Protein AF-A0A969C3P8-F1 (afdb_monomer)

pLDDT: mean 77.09, std 15.28, range [33.19, 95.56]

Mean predicted aligned error: 8.47 Å

Radius of gyration: 17.29 Å; Cα contacts (8 Å, |Δi|>4): 131; chains: 1; bounding box: 51×19×49 Å

Foldseek 3Di:
DDDFPAEAEDLDPVRLVVVLVCVVVPNPTGYHYDYPDPDQPPWDWAFFQDDDPPSCPVQFPDFDQKDWDDDPPDIDMDGDPPRSTRGTGTSVVSVVPPDPPDDD

Secondary structure (DSSP, 8-state):
----SEEEE--SHHHHHHHHHHHHTT--S-EEEE-S-S---S--EE--SSPPPGGGGGGEEE--SEEEEE-SS-EEEEE-SS-----EEEHHHHHHSS------

Structure (mmCIF, N/CA/C/O backbone):
data_AF-A0A969C3P8-F1
#
_entry.id   AF-A0A969C3P8-F1
#
loop_
_atom_site.group_PDB
_atom_site.id
_atom_site.type_symbol
_atom_site.label_atom_id
_atom_site.label_alt_id
_atom_site.label_comp_id
_atom_site.label_asym_id
_atom_site.label_entity_id
_atom_site.label_seq_id
_atom_site.pdbx_PDB_ins_code
_atom_site.Cartn_x
_atom_site.Cartn_y
_atom_site.Cartn_z
_atom_site.occupancy
_atom_site.B_iso_or_equiv
_atom_site.auth_seq_id
_atom_site.auth_comp_id
_atom_site.auth_asym_id
_atom_site.auth_atom_id
_atom_site.pdbx_PDB_model_num
ATOM 1 N N . MET A 1 1 ? -28.074 5.721 7.929 1.00 58.06 1 MET A N 1
ATOM 2 C CA . MET A 1 1 ? -26.739 6.344 7.767 1.00 58.06 1 MET A CA 1
ATOM 3 C C . MET A 1 1 ? -25.733 5.552 8.583 1.00 58.06 1 MET A C 1
ATOM 5 O O . MET A 1 1 ? -25.952 5.406 9.780 1.00 58.06 1 MET A O 1
ATOM 9 N N . LYS A 1 2 ? -24.665 5.028 7.967 1.00 71.19 2 LYS A N 1
ATOM 10 C CA . LYS A 1 2 ? -23.522 4.500 8.729 1.00 7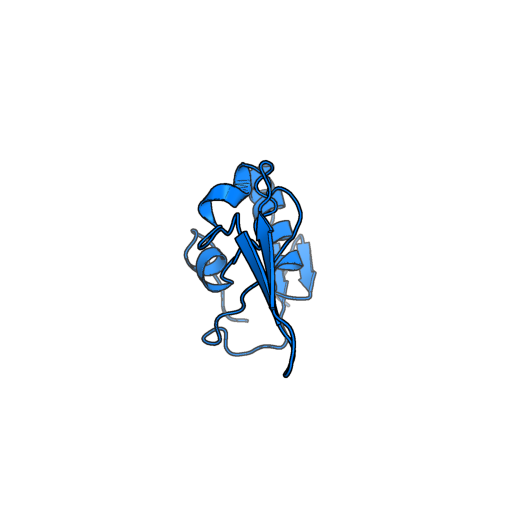1.19 2 LYS A CA 1
ATOM 11 C C . LYS A 1 2 ? -22.729 5.699 9.269 1.00 71.19 2 LYS A C 1
ATOM 13 O O . LYS A 1 2 ? -22.421 6.606 8.503 1.00 71.19 2 LYS A O 1
ATOM 18 N N . LYS A 1 3 ? -22.449 5.731 10.576 1.00 83.19 3 LYS A N 1
ATOM 19 C CA . LYS A 1 3 ? -21.528 6.710 11.176 1.00 83.19 3 LYS A CA 1
ATOM 20 C C . LYS A 1 3 ? -20.088 6.240 10.965 1.00 83.19 3 LYS A C 1
ATOM 22 O O . LYS A 1 3 ? -19.818 5.046 11.104 1.00 83.19 3 LYS A O 1
ATOM 27 N N . ALA A 1 4 ? -19.206 7.175 10.645 1.00 89.19 4 ALA A N 1
ATOM 28 C CA . ALA A 1 4 ? -17.763 6.998 10.593 1.00 89.19 4 ALA A CA 1
ATOM 29 C C . ALA A 1 4 ? -17.125 8.223 11.247 1.00 89.19 4 ALA A C 1
ATOM 31 O O . ALA A 1 4 ? -17.637 9.331 11.077 1.00 89.19 4 ALA A O 1
ATOM 32 N N . ASP A 1 5 ? -16.039 8.016 11.979 1.00 94.00 5 ASP A N 1
ATOM 33 C CA . ASP A 1 5 ? -15.257 9.118 12.533 1.00 94.00 5 ASP A CA 1
ATOM 34 C C . ASP A 1 5 ? -14.321 9.688 11.454 1.00 94.00 5 ASP A C 1
ATOM 36 O O . ASP A 1 5 ? -14.126 10.899 11.369 1.00 94.00 5 ASP A O 1
ATOM 40 N N . ILE A 1 6 ? -13.810 8.818 10.570 1.00 94.25 6 ILE A N 1
ATOM 41 C CA . ILE A 1 6 ? -13.048 9.181 9.369 1.00 94.25 6 ILE A CA 1
ATOM 42 C C . ILE A 1 6 ? -13.610 8.426 8.161 1.00 94.25 6 ILE A C 1
ATOM 44 O O . ILE A 1 6 ? -13.729 7.200 8.178 1.00 94.25 6 ILE A O 1
ATOM 48 N N . LEU A 1 7 ? -13.905 9.162 7.088 1.00 93.88 7 LEU A N 1
ATOM 49 C CA . LEU A 1 7 ? -14.250 8.613 5.777 1.00 93.88 7 LEU A CA 1
ATOM 50 C C . LEU A 1 7 ? -13.114 8.900 4.789 1.00 93.88 7 LEU A C 1
ATOM 52 O O . LEU A 1 7 ? -12.808 10.059 4.514 1.00 93.88 7 LEU A O 1
ATOM 56 N N . ILE A 1 8 ? -12.509 7.849 4.240 1.00 93.19 8 ILE A N 1
ATOM 57 C CA . ILE A 1 8 ? -11.457 7.922 3.223 1.00 93.19 8 ILE A CA 1
ATOM 58 C C . ILE A 1 8 ? -12.069 7.556 1.872 1.00 93.19 8 ILE A C 1
ATOM 60 O O . ILE A 1 8 ? -12.631 6.474 1.714 1.00 93.19 8 ILE A O 1
ATOM 64 N N . LEU A 1 9 ? -11.948 8.446 0.888 1.00 93.44 9 LEU A N 1
ATOM 65 C CA . LEU A 1 9 ? -12.408 8.193 -0.477 1.00 93.44 9 LEU A CA 1
ATOM 66 C C . LEU A 1 9 ? -11.274 7.561 -1.296 1.00 93.44 9 LEU A C 1
ATOM 68 O O . LEU A 1 9 ? -10.259 8.199 -1.567 1.00 93.44 9 LEU A O 1
ATOM 72 N N . GLY A 1 10 ? -11.467 6.307 -1.693 1.00 87.31 10 GLY A N 1
ATOM 73 C CA . GLY A 1 10 ? -10.526 5.475 -2.433 1.00 87.31 10 GLY A CA 1
ATOM 74 C C . GLY A 1 10 ? -9.798 4.470 -1.537 1.00 87.31 10 GLY A C 1
ATOM 75 O O . GLY A 1 10 ? -9.020 4.839 -0.666 1.00 87.31 10 GLY A O 1
ATOM 76 N N . ALA A 1 11 ? -9.978 3.182 -1.813 1.00 86.25 11 ALA A N 1
ATOM 77 C CA . ALA A 1 11 ? -9.289 2.049 -1.190 1.00 86.25 11 ALA A CA 1
ATOM 78 C C . ALA A 1 11 ? -8.064 1.592 -2.015 1.00 86.25 11 ALA A C 1
ATOM 80 O O . ALA A 1 11 ? -7.835 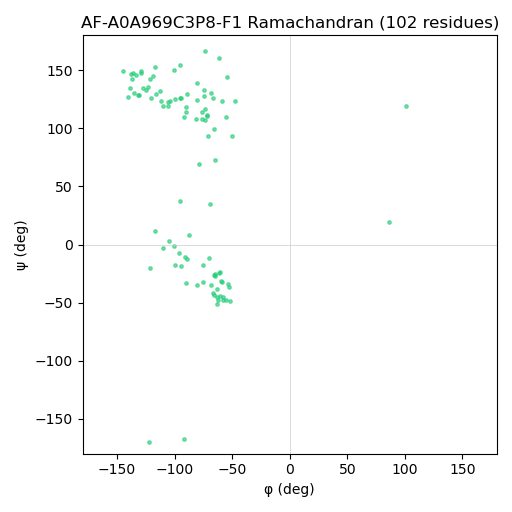0.398 -2.233 1.00 86.25 11 ALA A O 1
ATOM 81 N N . GLY A 1 12 ? -7.342 2.550 -2.605 1.00 83.56 12 GLY A N 1
ATOM 82 C CA . GLY A 1 12 ? -6.071 2.327 -3.309 1.00 83.56 12 GLY A CA 1
ATOM 83 C C . GLY A 1 12 ? -4.866 2.502 -2.377 1.00 83.56 12 GLY A C 1
ATOM 84 O O . GLY A 1 12 ? -5.039 2.623 -1.169 1.00 83.56 12 GLY A O 1
ATOM 85 N N . CYS A 1 13 ? -3.644 2.587 -2.921 1.00 82.56 13 CYS A N 1
ATOM 86 C CA . CYS A 1 13 ? -2.421 2.685 -2.107 1.00 82.56 13 CYS A CA 1
ATOM 87 C C . CYS A 1 13 ? -2.500 3.807 -1.078 1.00 82.56 13 CYS A C 1
ATOM 89 O O . CYS A 1 13 ? -2.226 3.579 0.091 1.00 82.56 13 CYS A O 1
ATOM 91 N N . SER A 1 14 ? -2.902 5.005 -1.506 1.00 86.31 14 SER A N 1
ATOM 92 C CA . SER A 1 14 ? -2.954 6.192 -0.654 1.00 86.31 14 SER A CA 1
ATOM 93 C C . SER A 1 14 ? -3.950 6.037 0.493 1.00 86.31 14 SER A C 1
ATOM 95 O O . SER A 1 14 ? -3.583 6.240 1.647 1.00 86.31 14 SER A O 1
ATOM 97 N N . GLY A 1 15 ? -5.191 5.649 0.193 1.00 89.81 15 GLY A N 1
ATOM 98 C CA . GLY A 1 15 ? -6.239 5.520 1.201 1.00 89.81 15 GLY A CA 1
ATOM 99 C C . GLY A 1 15 ? -5.967 4.400 2.199 1.00 89.81 15 GLY A C 1
ATOM 100 O O . GLY A 1 15 ? -6.106 4.601 3.404 1.00 89.81 15 GLY A O 1
ATOM 101 N N . THR A 1 16 ? -5.494 3.249 1.724 1.00 86.50 16 THR A N 1
ATOM 102 C CA . THR A 1 16 ? -5.186 2.122 2.608 1.00 86.50 16 THR A CA 1
ATOM 103 C C . THR A 1 16 ? -3.889 2.332 3.388 1.00 86.50 16 THR A C 1
ATOM 105 O O . THR A 1 16 ? -3.816 1.963 4.557 1.00 86.50 16 THR A O 1
ATOM 108 N N . SER A 1 17 ? -2.903 3.024 2.808 1.00 86.44 17 SER A N 1
ATOM 109 C CA . SER A 1 17 ? -1.719 3.502 3.534 1.00 86.44 17 SER A CA 1
ATOM 110 C C . SER A 1 17 ? -2.092 4.466 4.655 1.00 86.44 17 SER A C 1
ATOM 112 O O . SER A 1 17 ? -1.579 4.340 5.763 1.00 86.44 17 SER A O 1
ATOM 114 N N . LEU A 1 18 ? -2.997 5.413 4.388 1.00 90.62 18 LEU A N 1
ATOM 115 C CA . LEU A 1 18 ? -3.474 6.359 5.394 1.00 90.62 18 LEU A CA 1
ATOM 116 C C . LEU A 1 18 ? -4.193 5.634 6.536 1.00 90.62 18 LEU A C 1
ATOM 118 O O . LEU A 1 18 ? -3.877 5.882 7.696 1.00 90.62 18 LEU A O 1
ATOM 122 N N . ALA A 1 19 ? -5.110 4.718 6.215 1.00 89.69 19 ALA A N 1
ATOM 123 C CA . ALA A 1 19 ? -5.807 3.911 7.214 1.00 89.69 19 ALA A CA 1
ATOM 124 C C . ALA A 1 19 ? -4.826 3.103 8.078 1.00 89.69 19 ALA A C 1
ATOM 126 O O . ALA A 1 19 ? -4.888 3.170 9.303 1.00 89.69 19 ALA A O 1
ATOM 127 N N . HIS A 1 20 ? -3.864 2.426 7.443 1.00 86.25 20 HIS A N 1
ATOM 128 C CA . HIS A 1 20 ? -2.816 1.677 8.131 1.00 86.25 20 HIS A CA 1
ATOM 129 C C . HIS A 1 20 ? -1.993 2.556 9.080 1.00 86.25 20 HIS A C 1
ATOM 131 O O . HIS A 1 20 ? -1.740 2.167 10.218 1.00 86.25 20 HIS A O 1
ATOM 137 N N . TYR A 1 21 ? -1.589 3.752 8.643 1.00 88.75 21 TYR A N 1
ATOM 138 C CA . TYR A 1 21 ? -0.851 4.665 9.510 1.00 88.75 21 TYR A CA 1
ATOM 139 C C . TYR A 1 21 ? -1.694 5.169 10.676 1.00 88.75 21 TYR A C 1
ATOM 141 O O . TYR A 1 21 ? -1.191 5.187 11.794 1.00 88.75 21 TYR A O 1
ATOM 149 N N . LEU A 1 22 ? -2.955 5.544 10.449 1.00 91.50 22 LEU A N 1
ATOM 150 C CA . LEU A 1 22 ? -3.848 5.982 11.524 1.00 91.50 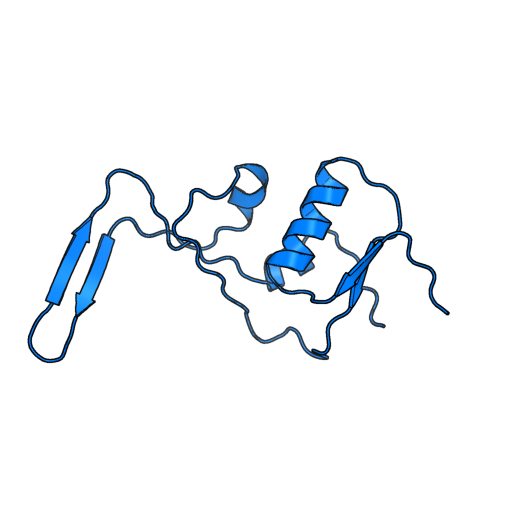22 LEU A CA 1
ATOM 151 C C . LEU A 1 22 ? -3.953 4.915 12.620 1.00 91.50 22 LEU A C 1
ATOM 153 O O . LEU A 1 22 ? -3.752 5.230 13.792 1.00 91.50 22 LEU A O 1
ATOM 157 N N . GLU A 1 23 ? -4.175 3.655 12.246 1.00 87.31 23 GLU A N 1
ATOM 158 C CA . GLU A 1 23 ? -4.199 2.545 13.204 1.00 87.31 23 GLU A CA 1
ATOM 159 C C . GLU A 1 23 ? -2.846 2.334 13.890 1.00 87.31 23 GLU A C 1
ATOM 161 O O . GLU A 1 23 ? -2.784 2.213 15.113 1.00 87.31 23 GLU A O 1
ATOM 166 N N . ASN A 1 24 ? -1.743 2.350 13.135 1.00 85.31 24 ASN A N 1
ATOM 167 C CA . ASN A 1 24 ? -0.401 2.161 13.688 1.00 85.31 24 ASN A CA 1
ATOM 168 C C . ASN A 1 24 ? 0.018 3.294 14.648 1.00 85.31 24 ASN A C 1
ATOM 170 O O . ASN A 1 24 ? 0.833 3.077 15.542 1.00 85.31 24 ASN A O 1
ATOM 174 N N . PHE A 1 25 ? -0.546 4.494 14.490 1.00 90.31 25 PHE A N 1
ATOM 175 C CA . PHE A 1 25 ? -0.386 5.621 15.414 1.00 90.31 25 PHE A CA 1
ATOM 176 C C . PHE A 1 25 ? -1.419 5.627 16.558 1.00 90.31 25 PHE A C 1
ATOM 178 O O . PHE A 1 25 ? -1.460 6.576 17.340 1.00 90.31 25 PHE A O 1
ATOM 185 N N . GLY A 1 26 ? -2.219 4.565 16.701 1.00 90.75 26 GLY A N 1
ATOM 186 C CA . GLY A 1 26 ? -3.119 4.362 17.837 1.00 90.75 26 GLY A CA 1
ATOM 187 C C . GLY A 1 26 ? -4.489 5.018 17.693 1.00 90.75 26 GLY A C 1
ATOM 188 O O . GLY A 1 26 ? -5.172 5.224 18.696 1.00 90.75 26 GLY A O 1
ATOM 189 N N . TYR A 1 27 ? -4.914 5.363 16.476 1.00 93.56 27 TYR A N 1
ATOM 190 C CA . TYR A 1 27 ? -6.278 5.822 16.250 1.00 93.56 27 TYR A CA 1
ATOM 191 C C . TYR A 1 27 ? -7.276 4.687 16.504 1.00 93.56 27 TYR A C 1
ATOM 193 O O . TYR A 1 27 ? -7.170 3.613 15.919 1.00 93.56 27 TYR A O 1
ATOM 201 N N . THR A 1 28 ? -8.262 4.935 17.365 1.00 91.56 28 THR A N 1
ATOM 202 C CA . THR A 1 28 ? -9.260 3.934 17.786 1.00 91.56 28 THR A CA 1
ATOM 203 C C . THR A 1 28 ? -10.666 4.200 17.246 1.00 91.56 28 THR A C 1
ATOM 205 O O . THR A 1 28 ? -11.579 3.416 17.504 1.00 91.56 28 THR A O 1
ATOM 208 N N . GLY A 1 29 ? -10.863 5.303 16.517 1.00 91.50 29 GLY A N 1
ATOM 209 C CA . GLY A 1 29 ? -12.147 5.636 15.901 1.00 91.50 29 GLY A CA 1
ATOM 210 C C . GLY A 1 29 ? -12.463 4.763 14.684 1.00 91.50 29 GLY A C 1
ATOM 211 O O . GLY A 1 29 ? -11.601 4.081 14.127 1.00 91.50 29 GLY A O 1
ATOM 212 N N . LYS A 1 30 ? -13.716 4.801 14.230 1.00 90.12 30 LYS A N 1
ATOM 213 C CA . LYS A 1 30 ? -14.173 4.056 13.056 1.00 90.12 30 LYS A CA 1
ATOM 214 C C . LYS A 1 30 ? -13.697 4.729 11.768 1.00 90.12 30 LYS A C 1
ATOM 216 O O . LYS A 1 30 ? -14.250 5.751 11.351 1.00 90.12 30 LYS A O 1
ATOM 221 N N . ILE A 1 31 ? -12.726 4.100 11.109 1.00 91.50 31 ILE A N 1
ATOM 222 C CA . ILE A 1 31 ? -12.268 4.449 9.760 1.00 91.50 31 ILE A CA 1
ATOM 223 C C . ILE A 1 31 ? -13.094 3.664 8.737 1.00 91.50 31 ILE A C 1
ATOM 225 O O . ILE A 1 31 ? -13.224 2.445 8.833 1.00 91.50 31 ILE A O 1
ATOM 229 N N . VAL A 1 32 ? -13.647 4.354 7.741 1.00 90.38 32 VAL A N 1
ATOM 230 C CA . VAL A 1 32 ? -14.341 3.736 6.604 1.00 90.38 32 VAL A CA 1
ATOM 231 C C . VAL A 1 32 ? -13.635 4.135 5.318 1.00 90.38 32 VAL A C 1
ATOM 233 O O . VAL A 1 32 ? -13.471 5.322 5.047 1.00 90.38 32 VAL A O 1
ATOM 236 N N . LEU A 1 33 ? -13.246 3.148 4.511 1.00 88.50 33 LEU A N 1
ATOM 237 C CA . LEU A 1 33 ? -12.782 3.371 3.146 1.00 88.50 33 LEU A CA 1
ATOM 238 C C . LEU A 1 33 ? -13.965 3.174 2.197 1.00 88.50 33 LEU A C 1
ATOM 240 O O . LEU A 1 33 ? -14.617 2.132 2.227 1.00 88.50 33 LEU A O 1
ATOM 244 N N . LEU A 1 34 ? -14.240 4.170 1.361 1.00 89.69 34 LEU A N 1
ATOM 245 C CA . LEU A 1 34 ? -15.271 4.115 0.332 1.00 89.69 34 LEU A CA 1
ATOM 246 C C . LEU A 1 34 ? -14.608 4.115 -1.037 1.00 89.69 34 LEU A C 1
ATOM 248 O O . LEU A 1 34 ? -13.870 5.038 -1.365 1.00 89.69 34 LEU A O 1
ATOM 252 N N . ASP A 1 35 ? -14.894 3.112 -1.854 1.00 87.62 35 ASP A N 1
ATOM 253 C CA . ASP A 1 35 ? -14.368 3.005 -3.210 1.00 87.62 35 ASP A CA 1
ATOM 254 C C . ASP A 1 35 ? -15.511 2.752 -4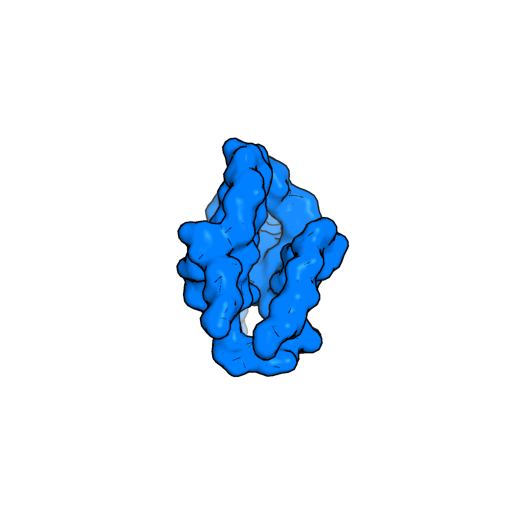.195 1.00 87.62 35 ASP A C 1
ATOM 256 O O . ASP A 1 35 ? -16.521 2.151 -3.835 1.00 87.62 35 ASP A O 1
ATOM 260 N N . SER A 1 36 ? -15.371 3.227 -5.433 1.00 88.69 36 SER A N 1
ATOM 261 C CA . SER A 1 36 ? -16.346 2.946 -6.493 1.00 88.69 36 SER A CA 1
ATOM 262 C C . SER A 1 36 ? -16.227 1.518 -7.025 1.00 88.69 36 SER A C 1
ATOM 264 O O . SER A 1 36 ? -17.149 1.016 -7.668 1.00 88.69 36 SER A O 1
ATOM 266 N N . ARG A 1 37 ? -15.094 0.855 -6.774 1.00 84.19 37 ARG A N 1
ATOM 267 C CA . ARG A 1 37 ? -14.884 -0.547 -7.112 1.00 84.19 37 ARG A CA 1
ATOM 268 C C . ARG A 1 37 ? -15.758 -1.436 -6.241 1.00 84.19 37 ARG A C 1
ATOM 270 O O . ARG A 1 37 ? -15.730 -1.366 -5.019 1.00 84.19 37 ARG A O 1
ATOM 277 N N . THR A 1 38 ? -16.460 -2.344 -6.901 1.00 81.88 38 THR A N 1
ATOM 278 C CA . THR A 1 38 ? -17.256 -3.402 -6.268 1.00 81.88 38 THR A CA 1
ATOM 279 C C . THR A 1 38 ? -16.502 -4.729 -6.175 1.00 81.88 38 THR A C 1
ATOM 281 O O . THR A 1 38 ? -16.986 -5.674 -5.561 1.00 81.88 38 THR A O 1
ATOM 284 N N . ASN A 1 39 ? -15.318 -4.809 -6.789 1.00 78.56 39 ASN A N 1
ATOM 285 C CA . ASN A 1 39 ? -14.482 -5.999 -6.854 1.00 78.56 39 ASN A CA 1
ATOM 286 C C . ASN A 1 39 ? -13.002 -5.603 -6.657 1.00 78.56 39 ASN A C 1
ATOM 288 O O . ASN A 1 39 ? -12.522 -4.632 -7.254 1.00 78.56 39 ASN A O 1
ATOM 292 N N . PHE A 1 40 ? -12.295 -6.368 -5.819 1.00 74.31 40 PHE A N 1
ATOM 293 C CA . PHE A 1 40 ? -10.878 -6.184 -5.480 1.00 74.31 40 PHE A CA 1
ATOM 294 C C . PHE A 1 40 ? -9.979 -7.360 -5.915 1.00 74.31 40 PHE A C 1
ATOM 296 O O . PHE A 1 40 ? -8.809 -7.401 -5.544 1.00 74.31 40 PHE A O 1
ATOM 303 N N . ASP A 1 41 ? -10.491 -8.277 -6.737 1.00 70.81 41 ASP A N 1
ATOM 304 C CA . ASP A 1 41 ? -9.785 -9.446 -7.283 1.00 70.81 41 ASP A CA 1
ATOM 305 C C . ASP A 1 41 ? -8.651 -9.037 -8.227 1.00 70.81 41 ASP A C 1
ATOM 307 O O . ASP A 1 41 ? -7.664 -9.756 -8.398 1.00 70.81 41 ASP A O 1
ATOM 311 N N . ARG A 1 42 ? -8.770 -7.860 -8.855 1.00 69.19 42 ARG A N 1
ATOM 312 C CA . ARG A 1 42 ? -7.680 -7.309 -9.654 1.00 69.19 42 ARG A CA 1
ATOM 313 C C . ARG A 1 42 ? -6.565 -6.848 -8.727 1.00 69.19 42 ARG A C 1
ATOM 315 O O . ARG A 1 42 ? -6.685 -5.820 -8.063 1.00 69.19 42 ARG A O 1
ATOM 322 N N . GLU A 1 43 ? -5.448 -7.560 -8.794 1.00 66.81 43 GLU A N 1
ATOM 323 C CA . GLU A 1 43 ? -4.210 -7.184 -8.126 1.00 66.81 43 GLU A CA 1
ATOM 324 C C . GLU A 1 43 ? -3.793 -5.764 -8.542 1.00 66.81 43 GLU A C 1
ATOM 326 O O . GLU A 1 43 ? -3.416 -5.519 -9.694 1.00 66.81 43 GLU A O 1
ATOM 331 N N . GLN A 1 44 ? -3.888 -4.804 -7.619 1.00 71.81 44 GLN A N 1
ATOM 332 C CA . GLN A 1 44 ? -3.315 -3.483 -7.834 1.00 71.81 44 GLN A CA 1
ATOM 333 C C . GLN A 1 44 ? -1.891 -3.499 -7.322 1.00 71.81 44 GLN A C 1
ATOM 335 O O . GLN A 1 44 ? -1.647 -3.747 -6.143 1.00 71.81 44 GLN A O 1
ATOM 340 N N . ARG A 1 45 ? -0.971 -3.252 -8.248 1.00 75.69 45 ARG A N 1
ATOM 341 C CA . ARG A 1 45 ? 0.460 -3.188 -7.998 1.00 75.69 45 ARG A CA 1
ATOM 342 C C . ARG A 1 45 ? 0.865 -1.733 -8.030 1.00 75.69 45 ARG A C 1
ATOM 344 O O . ARG A 1 45 ? 0.685 -1.064 -9.048 1.00 75.69 45 ARG A O 1
ATOM 351 N N . TRP A 1 46 ? 1.389 -1.248 -6.921 1.00 77.31 46 TRP A N 1
ATOM 352 C CA . TRP A 1 46 ? 2.010 0.069 -6.870 1.00 77.31 46 TRP A CA 1
ATOM 353 C C . TRP A 1 46 ? 3.503 -0.085 -6.927 1.00 77.31 46 TRP A C 1
ATOM 355 O O . TRP A 1 46 ? 4.009 -1.095 -6.471 1.00 77.31 46 TRP A O 1
ATOM 365 N N . CYS A 1 47 ? 4.166 0.910 -7.496 1.00 76.44 47 CYS A N 1
ATOM 366 C CA . CYS A 1 47 ? 5.601 0.958 -7.665 1.00 76.44 47 CYS A CA 1
ATOM 367 C C . CYS A 1 47 ? 6.069 2.330 -7.184 1.00 76.44 47 CYS A C 1
ATOM 369 O O . CYS A 1 47 ? 5.521 3.346 -7.608 1.00 76.44 47 CYS A O 1
ATOM 371 N N . SER A 1 48 ? 7.064 2.364 -6.307 1.00 75.31 48 SER A N 1
ATOM 372 C CA . SER A 1 48 ? 7.712 3.601 -5.857 1.00 75.31 48 SER A CA 1
ATOM 373 C C . SER A 1 48 ? 9.176 3.579 -6.262 1.00 75.31 48 SER A C 1
ATOM 375 O O . SER A 1 48 ? 9.730 2.503 -6.383 1.00 75.31 48 SER A O 1
ATOM 377 N N . TRP A 1 49 ? 9.803 4.735 -6.455 1.00 73.12 49 TRP A N 1
ATOM 378 C CA . TRP A 1 49 ? 11.266 4.846 -6.552 1.00 73.12 49 TRP A CA 1
ATOM 379 C C . TRP A 1 49 ? 11.886 5.331 -5.242 1.00 73.12 49 TRP A C 1
ATOM 381 O O . TRP A 1 49 ? 13.094 5.496 -5.157 1.00 73.12 49 TRP A O 1
ATOM 391 N N . LEU A 1 50 ? 11.062 5.606 -4.231 1.00 73.44 50 LEU A N 1
ATOM 392 C CA . LEU A 1 50 ? 11.483 6.100 -2.927 1.00 73.44 50 LEU A CA 1
ATOM 393 C C . LEU A 1 50 ? 11.638 4.945 -1.941 1.00 73.44 50 LEU A C 1
ATOM 395 O O . LEU A 1 50 ? 10.964 3.920 -2.062 1.00 73.44 50 LEU A O 1
ATOM 399 N N . GLU A 1 51 ? 12.482 5.154 -0.934 1.00 76.00 51 GLU A N 1
ATOM 400 C CA . GLU A 1 51 ? 12.603 4.228 0.186 1.00 76.00 51 GLU A CA 1
ATOM 401 C C . GLU A 1 51 ? 11.247 4.086 0.891 1.00 76.00 51 GLU A C 1
ATOM 403 O O . GLU A 1 51 ? 10.623 5.068 1.303 1.00 76.00 51 GLU A O 1
ATOM 408 N N . ILE A 1 52 ? 10.770 2.846 0.986 1.00 77.38 52 ILE A N 1
ATOM 409 C CA . ILE A 1 52 ? 9.520 2.521 1.664 1.00 77.38 52 ILE A CA 1
ATOM 410 C C . ILE A 1 52 ? 9.764 2.616 3.176 1.00 77.38 52 ILE A C 1
ATOM 412 O O . ILE A 1 52 ? 10.742 2.045 3.670 1.00 77.38 52 ILE A O 1
ATOM 416 N N . PRO A 1 53 ? 8.881 3.277 3.943 1.00 79.00 53 PRO A N 1
ATOM 417 C CA . PRO A 1 53 ? 8.996 3.310 5.394 1.00 79.00 53 PRO A CA 1
ATOM 418 C C . PRO A 1 53 ? 9.080 1.902 5.991 1.00 79.00 53 PRO A C 1
ATOM 420 O O . PRO A 1 53 ? 8.382 0.989 5.551 1.00 79.00 53 PRO A O 1
ATOM 423 N N . LYS A 1 54 ? 9.870 1.720 7.058 1.00 78.81 54 LYS A N 1
ATOM 424 C CA . LYS A 1 54 ? 10.046 0.403 7.707 1.00 78.81 54 LYS A CA 1
ATOM 425 C C . LYS A 1 54 ? 8.724 -0.254 8.111 1.00 78.81 54 LYS A C 1
ATOM 427 O O . LYS A 1 54 ? 8.603 -1.471 8.007 1.00 78.81 54 LYS A O 1
ATOM 432 N N . THR A 1 55 ? 7.730 0.539 8.507 1.00 76.38 55 THR A N 1
ATOM 433 C CA . THR A 1 55 ? 6.380 0.066 8.863 1.00 76.38 55 THR A CA 1
ATOM 434 C C . THR A 1 55 ? 5.666 -0.628 7.701 1.00 76.38 55 THR A C 1
ATOM 436 O O . THR A 1 55 ? 4.821 -1.482 7.922 1.00 76.38 55 THR A O 1
ATOM 439 N N . MET A 1 56 ? 6.041 -0.304 6.463 1.00 75.88 56 MET A N 1
ATOM 440 C CA . MET A 1 56 ? 5.481 -0.855 5.229 1.00 75.88 56 MET A CA 1
ATOM 441 C C . MET A 1 56 ? 6.409 -1.863 4.546 1.00 75.88 56 MET A C 1
ATOM 443 O O . MET A 1 56 ? 6.068 -2.390 3.490 1.00 75.88 56 MET A O 1
ATOM 447 N N . SER A 1 57 ? 7.561 -2.177 5.145 1.00 77.88 57 SER A N 1
ATOM 448 C CA . SER A 1 57 ? 8.516 -3.143 4.585 1.00 77.88 57 SER A CA 1
ATOM 449 C C . SER A 1 57 ? 7.904 -4.537 4.386 1.00 77.88 57 SER A C 1
ATOM 451 O O . SER A 1 57 ? 8.222 -5.209 3.411 1.00 77.88 57 SER A O 1
ATOM 453 N N . GLY A 1 58 ? 6.954 -4.938 5.240 1.00 77.56 58 GLY A N 1
ATOM 454 C CA . GLY A 1 58 ? 6.211 -6.196 5.100 1.00 77.56 58 GLY A CA 1
ATOM 455 C C . GLY A 1 58 ? 5.221 -6.235 3.927 1.00 77.56 58 GLY A C 1
ATOM 456 O O . GLY A 1 58 ? 4.722 -7.304 3.593 1.00 77.56 58 GLY A O 1
ATOM 457 N N . LEU A 1 59 ? 4.933 -5.094 3.294 1.00 75.75 59 LEU A N 1
ATOM 458 C CA . LEU A 1 59 ? 4.042 -5.002 2.131 1.00 75.75 59 LEU A CA 1
ATOM 459 C C . LEU A 1 59 ? 4.794 -5.144 0.801 1.00 75.75 59 LEU A C 1
ATOM 461 O O . LEU A 1 59 ? 4.175 -5.258 -0.258 1.00 75.75 59 LEU A O 1
ATOM 465 N N . VAL A 1 60 ? 6.127 -5.112 0.852 1.00 78.56 60 VAL A N 1
ATOM 466 C CA . VAL A 1 60 ? 7.005 -5.192 -0.312 1.00 78.56 60 VAL A CA 1
ATOM 467 C C . VAL A 1 60 ? 7.072 -6.631 -0.803 1.00 78.56 60 VAL A C 1
ATOM 469 O O . VAL A 1 60 ? 7.624 -7.497 -0.133 1.00 78.56 60 VAL A O 1
ATOM 472 N N . GLN A 1 61 ? 6.553 -6.890 -2.001 1.00 77.06 61 GLN A N 1
ATOM 473 C CA . GLN A 1 61 ? 6.615 -8.229 -2.594 1.00 77.06 61 GLN A CA 1
ATOM 474 C C . GLN A 1 61 ? 7.862 -8.454 -3.445 1.00 77.06 61 GLN A C 1
ATOM 476 O O . GLN A 1 61 ? 8.353 -9.578 -3.543 1.00 77.06 61 GLN A O 1
ATOM 481 N N . LYS A 1 62 ? 8.353 -7.405 -4.112 1.00 78.19 62 LYS A N 1
ATOM 482 C CA . LYS A 1 62 ? 9.506 -7.492 -5.011 1.00 78.19 62 LYS A CA 1
ATOM 483 C C . LYS A 1 62 ? 10.362 -6.248 -4.958 1.00 78.19 62 LYS A C 1
ATOM 485 O O . LYS A 1 62 ? 9.855 -5.142 -4.762 1.00 78.19 62 LYS A O 1
ATOM 490 N N . SER A 1 63 ? 11.649 -6.487 -5.186 1.00 78.12 63 SER A N 1
ATOM 491 C CA . SER A 1 63 ? 12.674 -5.473 -5.253 1.00 78.12 63 SER A CA 1
ATOM 492 C C . SER A 1 63 ? 13.663 -5.683 -6.386 1.00 78.12 63 SER A C 1
ATOM 494 O O . SER A 1 63 ? 13.973 -6.816 -6.748 1.00 78.12 63 SER A O 1
ATOM 496 N N . TRP A 1 64 ? 14.153 -4.580 -6.954 1.00 78.50 64 TRP A N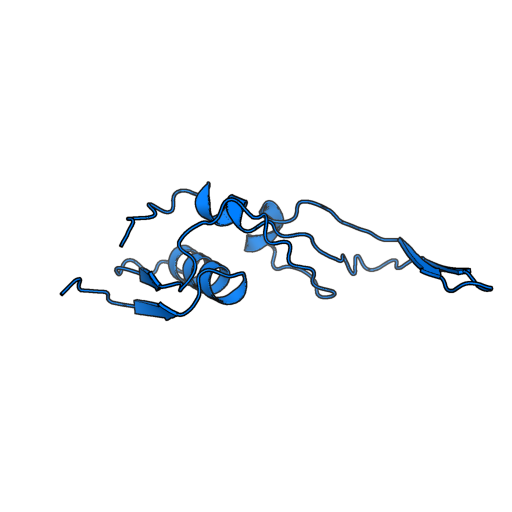 1
ATOM 497 C CA . TRP A 1 64 ? 15.090 -4.599 -8.073 1.00 78.50 64 TRP A CA 1
ATOM 498 C C . TRP A 1 64 ? 16.219 -3.597 -7.834 1.00 78.50 64 TRP A C 1
ATOM 500 O O . TRP A 1 64 ? 15.967 -2.443 -7.501 1.00 78.50 64 TRP A O 1
ATOM 510 N N . GLN A 1 65 ? 17.459 -4.057 -7.998 1.00 79.81 65 GLN A N 1
ATOM 511 C CA . GLN A 1 65 ? 18.671 -3.222 -7.975 1.00 79.81 65 GLN A CA 1
ATOM 512 C C . GLN A 1 65 ? 19.170 -2.884 -9.382 1.00 79.81 65 GLN A C 1
ATOM 514 O O . GLN A 1 65 ? 19.961 -1.961 -9.552 1.00 79.81 65 GLN A O 1
ATOM 519 N N . ASN A 1 66 ? 18.700 -3.641 -10.375 1.00 84.19 66 ASN A N 1
ATOM 520 C CA . ASN A 1 66 ? 19.062 -3.510 -11.776 1.00 84.19 66 ASN A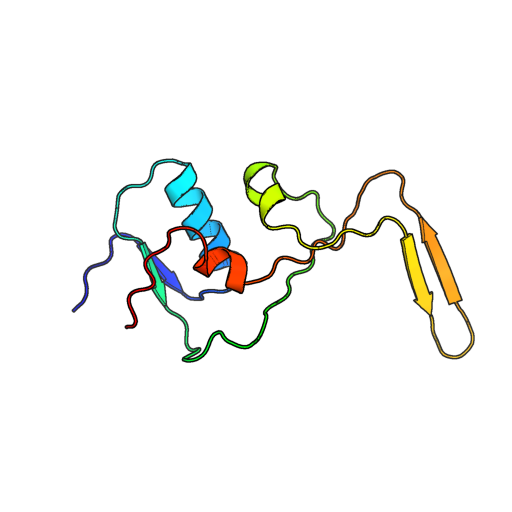 CA 1
ATOM 521 C C . ASN A 1 66 ? 17.790 -3.284 -12.587 1.00 84.19 66 ASN A C 1
ATOM 523 O O . ASN A 1 66 ? 16.802 -3.994 -12.377 1.00 84.19 66 ASN A O 1
ATOM 527 N N . TRP A 1 67 ? 17.822 -2.344 -13.524 1.00 84.50 67 TRP A N 1
ATOM 528 C CA . TRP A 1 67 ? 16.753 -2.160 -14.499 1.00 84.50 67 TRP A CA 1
ATOM 529 C C . TRP A 1 67 ? 17.335 -1.945 -15.888 1.00 84.50 67 TRP A C 1
ATOM 531 O O . TRP A 1 67 ? 18.401 -1.352 -16.053 1.00 84.50 67 TRP A O 1
ATOM 541 N N . THR A 1 68 ? 16.604 -2.422 -16.887 1.00 88.75 68 THR A N 1
ATOM 542 C CA . THR A 1 68 ? 16.976 -2.296 -18.292 1.00 88.75 68 THR A CA 1
ATOM 543 C C . THR A 1 68 ? 15.941 -1.437 -18.996 1.00 88.75 68 THR A C 1
ATOM 545 O O . THR A 1 68 ? 14.741 -1.683 -18.872 1.00 88.75 68 THR A O 1
ATOM 548 N N . VAL A 1 69 ? 16.407 -0.424 -19.720 1.00 89.50 69 VAL A N 1
ATOM 549 C CA . VAL A 1 69 ? 15.587 0.368 -20.639 1.00 89.50 69 VAL A CA 1
ATOM 550 C C . VAL A 1 69 ? 15.967 -0.051 -22.048 1.00 89.50 69 VAL A C 1
ATOM 552 O O . VAL A 1 69 ? 17.142 0.020 -22.412 1.00 89.50 69 VAL A O 1
ATOM 555 N N . CYS A 1 70 ? 14.985 -0.507 -22.819 1.00 94.25 70 CYS A N 1
ATOM 556 C CA . CYS A 1 70 ? 15.179 -0.916 -24.201 1.00 94.25 70 CYS A CA 1
ATOM 557 C C . CYS A 1 70 ? 14.177 -0.248 -25.147 1.00 94.25 70 CYS A C 1
ATOM 559 O O . CYS A 1 70 ? 13.034 0.019 -24.775 1.00 94.25 70 CYS A O 1
ATOM 561 N N . ASP A 1 71 ? 14.633 -0.009 -26.371 1.00 94.25 71 ASP A N 1
ATOM 562 C CA . ASP A 1 71 ? 13.812 0.244 -27.551 1.00 94.25 71 ASP A CA 1
ATOM 563 C C . ASP A 1 71 ? 14.140 -0.804 -28.635 1.00 94.25 71 ASP A C 1
ATOM 565 O O . ASP A 1 71 ? 14.806 -1.804 -28.358 1.00 94.25 71 ASP A O 1
ATOM 569 N N . GLU A 1 72 ? 13.641 -0.618 -29.859 1.00 93.75 72 GLU A N 1
ATOM 570 C CA . GLU A 1 72 ? 13.837 -1.574 -30.959 1.00 93.75 72 GLU A CA 1
ATOM 571 C C . GLU A 1 72 ? 15.314 -1.800 -31.334 1.00 93.75 72 GLU A C 1
ATOM 573 O O . GLU A 1 72 ? 15.649 -2.853 -31.872 1.00 93.75 72 GLU A O 1
ATOM 578 N N . ASN A 1 73 ? 16.198 -0.843 -31.042 1.00 94.00 73 ASN A N 1
ATOM 579 C CA . ASN A 1 73 ? 17.586 -0.831 -31.507 1.00 94.00 73 ASN A CA 1
ATOM 580 C C . ASN A 1 73 ? 18.616 -0.791 -30.370 1.00 94.00 73 ASN A C 1
ATOM 582 O O . ASN A 1 73 ? 19.777 -1.147 -30.578 1.00 94.00 73 ASN A O 1
ATOM 586 N N . TYR A 1 74 ? 18.216 -0.365 -29.173 1.00 92.75 74 TYR A N 1
ATOM 587 C CA . TYR A 1 74 ? 19.116 -0.124 -28.055 1.00 92.75 74 TYR A CA 1
ATOM 588 C C . TYR A 1 74 ? 18.589 -0.736 -26.765 1.00 92.75 74 TYR A C 1
ATOM 590 O O . TYR A 1 74 ? 17.395 -0.762 -26.486 1.00 92.75 74 TYR A O 1
ATOM 598 N N . SER A 1 75 ? 19.517 -1.200 -25.935 1.00 95.56 75 SER A N 1
ATOM 599 C CA . SER A 1 75 ? 19.237 -1.676 -24.587 1.00 95.56 75 SER A CA 1
ATOM 600 C C . SER A 1 75 ? 20.352 -1.207 -23.668 1.00 95.56 75 SER A C 1
ATOM 602 O O . SER A 1 75 ? 21.530 -1.420 -23.955 1.00 95.56 75 SER A O 1
ATOM 604 N N . THR A 1 76 ? 19.985 -0.548 -22.573 1.00 94.06 76 THR A N 1
ATOM 605 C CA . THR A 1 76 ? 20.923 -0.114 -21.539 1.00 94.06 76 THR A CA 1
ATOM 606 C C . THR A 1 76 ? 20.452 -0.600 -20.180 1.00 94.06 76 THR A C 1
ATOM 608 O O . THR A 1 76 ? 19.269 -0.512 -19.853 1.00 94.06 76 THR A O 1
ATOM 611 N N . THR A 1 77 ? 21.375 -1.145 -19.392 1.00 91.62 77 THR A N 1
ATOM 612 C CA . THR A 1 77 ? 21.099 -1.636 -18.040 1.00 91.62 77 THR A CA 1
ATOM 613 C C . THR A 1 77 ? 21.824 -0.762 -17.040 1.00 91.62 77 THR A C 1
ATOM 615 O O . THR A 1 77 ? 23.011 -0.503 -17.203 1.00 91.62 77 THR A O 1
ATOM 618 N N . GLN A 1 78 ? 21.106 -0.338 -16.007 1.00 87.25 78 GLN A N 1
ATOM 619 C CA . GLN A 1 78 ? 21.656 0.431 -14.902 1.00 87.25 78 GLN A CA 1
ATOM 620 C C . GLN A 1 78 ? 21.496 -0.338 -13.596 1.00 87.25 78 GLN A C 1
ATOM 622 O O . GLN A 1 78 ? 20.498 -1.030 -13.384 1.00 87.25 78 GLN A O 1
ATOM 627 N N . THR A 1 79 ? 22.490 -0.180 -12.724 1.00 84.12 79 THR A N 1
ATOM 628 C CA . THR A 1 79 ? 22.545 -0.756 -11.379 1.00 84.12 79 THR A CA 1
ATOM 629 C C . THR A 1 79 ? 22.669 0.369 -10.363 1.00 84.12 79 THR A C 1
ATOM 631 O O . THR A 1 79 ? 23.381 1.343 -10.605 1.00 84.12 79 THR A O 1
ATOM 634 N N . SER A 1 80 ? 22.017 0.239 -9.210 1.00 76.62 80 SER A N 1
ATOM 635 C CA . SER A 1 80 ? 22.148 1.198 -8.111 1.00 76.62 80 SER A CA 1
ATOM 636 C C . SER A 1 80 ? 22.562 0.515 -6.808 1.00 76.62 80 SER A C 1
ATOM 638 O O . SER A 1 80 ? 21.962 -0.480 -6.408 1.00 76.62 80 SER A O 1
ATOM 640 N N . GLU A 1 81 ? 23.554 1.091 -6.116 1.00 65.31 81 GLU A N 1
ATOM 641 C CA . GLU A 1 81 ? 23.973 0.676 -4.764 1.00 65.31 81 GLU A CA 1
ATOM 642 C C . GLU A 1 81 ? 22.906 1.001 -3.713 1.00 65.31 81 GLU A C 1
ATOM 644 O O . GLU A 1 81 ? 22.690 0.251 -2.760 1.00 65.31 81 GLU A O 1
ATOM 649 N N . LYS A 1 82 ? 22.198 2.122 -3.907 1.00 61.06 82 LYS A N 1
ATOM 650 C CA . LYS A 1 82 ? 20.981 2.422 -3.159 1.00 61.06 82 LYS A CA 1
ATOM 651 C C . LYS A 1 82 ? 19.835 1.660 -3.791 1.00 61.06 82 LYS A C 1
ATOM 653 O O . LYS A 1 82 ? 19.555 1.791 -4.980 1.00 61.06 82 LYS A O 1
ATOM 658 N N . ILE A 1 83 ? 19.170 0.882 -2.959 1.00 55.47 83 ILE A N 1
ATOM 659 C CA . ILE A 1 83 ? 17.979 0.097 -3.241 1.00 55.47 83 ILE A CA 1
ATOM 660 C C . ILE A 1 83 ? 16.815 1.074 -3.566 1.00 55.47 83 ILE A C 1
ATOM 662 O O . ILE A 1 83 ? 15.920 1.315 -2.766 1.00 55.47 83 ILE A O 1
ATOM 666 N N . PHE A 1 84 ? 16.843 1.701 -4.749 1.00 54.28 84 PHE A N 1
ATOM 667 C CA . PHE A 1 84 ? 15.718 2.447 -5.326 1.00 54.28 84 PHE A CA 1
ATOM 668 C C . PHE A 1 84 ? 14.759 1.429 -5.919 1.00 54.28 84 PHE A C 1
ATOM 670 O O . PHE A 1 84 ? 14.663 1.220 -7.127 1.00 54.28 84 PHE A O 1
ATOM 677 N N . ILE A 1 85 ? 14.127 0.693 -5.016 1.00 52.97 85 ILE A N 1
ATOM 678 C CA . ILE A 1 85 ? 13.279 -0.413 -5.386 1.00 52.97 85 ILE A CA 1
ATOM 679 C C . ILE A 1 85 ? 12.007 0.155 -5.961 1.00 52.97 85 ILE A C 1
ATOM 681 O O . ILE A 1 85 ? 11.214 0.693 -5.189 1.00 52.97 85 ILE A O 1
ATOM 685 N N . GLN A 1 86 ? 11.760 -0.126 -7.243 1.00 53.16 86 GLN A N 1
ATOM 686 C CA . GLN A 1 86 ? 10.399 -0.285 -7.733 1.00 53.16 86 GLN A CA 1
ATOM 687 C C . GLN A 1 86 ? 9.686 -1.265 -6.796 1.00 53.16 86 GLN A C 1
ATOM 689 O O . GLN A 1 86 ? 9.869 -2.465 -6.880 1.00 53.16 86 GLN A O 1
ATOM 694 N N . THR A 1 87 ? 8.986 -0.777 -5.783 1.00 56.97 87 THR A N 1
ATOM 695 C CA . THR A 1 87 ? 8.463 -1.673 -4.744 1.00 56.97 87 THR A CA 1
ATOM 696 C C . THR A 1 87 ? 7.086 -2.079 -5.156 1.00 56.97 87 THR A C 1
ATOM 698 O O . THR A 1 87 ? 6.213 -1.228 -5.100 1.00 56.97 87 THR A O 1
ATOM 701 N N . ASN A 1 88 ? 6.896 -3.343 -5.536 1.00 59.19 88 ASN A N 1
ATOM 702 C CA . ASN A 1 88 ? 5.558 -3.853 -5.785 1.00 59.19 88 ASN A CA 1
ATOM 703 C C . ASN A 1 88 ? 4.824 -4.051 -4.456 1.00 59.19 88 ASN A C 1
ATOM 705 O O . ASN A 1 88 ? 5.143 -4.974 -3.703 1.00 59.19 88 ASN A O 1
ATOM 709 N N . ILE A 1 89 ? 3.867 -3.169 -4.185 1.00 64.56 89 ILE A N 1
ATOM 710 C CA . ILE A 1 89 ? 2.890 -3.347 -3.114 1.00 64.56 89 ILE A CA 1
ATOM 711 C C . ILE A 1 89 ? 1.608 -3.866 -3.750 1.00 64.56 89 ILE A C 1
ATOM 713 O O . ILE A 1 89 ? 1.065 -3.225 -4.651 1.00 64.56 89 ILE A O 1
ATOM 717 N N . CYS A 1 90 ? 1.113 -4.994 -3.252 1.00 64.69 90 CYS A N 1
ATOM 718 C CA . CYS A 1 90 ? -0.153 -5.567 -3.682 1.00 64.69 90 CYS A CA 1
ATOM 719 C C . CYS A 1 90 ? -1.294 -5.109 -2.762 1.00 64.69 90 CYS A C 1
ATOM 721 O O . CYS A 1 90 ? -1.235 -5.301 -1.545 1.00 64.69 90 CYS A O 1
ATOM 723 N N . SER A 1 91 ? -2.363 -4.545 -3.340 1.00 65.06 91 SER A N 1
ATOM 724 C CA . SER A 1 91 ? -3.564 -4.106 -2.602 1.00 65.06 91 SER A CA 1
ATOM 725 C C . SER A 1 91 ? -4.170 -5.181 -1.720 1.00 65.06 91 SER A C 1
ATOM 727 O O . SER A 1 91 ? -4.643 -4.875 -0.630 1.00 65.06 91 SER A O 1
ATOM 729 N N . ALA A 1 92 ? -4.139 -6.434 -2.179 1.00 63.69 92 ALA A N 1
ATOM 730 C CA . ALA A 1 92 ? -4.707 -7.560 -1.453 1.00 63.69 92 ALA A CA 1
ATOM 731 C C . ALA A 1 92 ? -4.059 -7.741 -0.073 1.00 63.69 92 ALA A C 1
ATOM 733 O O . ALA A 1 92 ? -4.746 -8.119 0.870 1.00 63.69 92 ALA A O 1
ATOM 734 N N . VAL A 1 93 ? -2.773 -7.395 0.077 1.00 62.81 93 VAL A N 1
ATOM 735 C CA . VAL A 1 93 ? -2.050 -7.547 1.349 1.00 62.81 93 VAL A CA 1
ATOM 736 C C . VAL A 1 93 ? -2.672 -6.677 2.440 1.00 62.81 93 VAL A C 1
ATOM 738 O O . VAL A 1 93 ? -2.830 -7.128 3.575 1.00 62.81 93 VAL A O 1
ATOM 741 N N . PHE A 1 94 ? -3.117 -5.467 2.090 1.00 66.19 94 PHE A N 1
ATOM 742 C CA . PHE A 1 94 ? -3.820 -4.606 3.036 1.00 66.19 94 PHE A CA 1
ATOM 743 C C . PHE A 1 94 ? -5.161 -5.188 3.494 1.00 66.19 94 PHE A C 1
ATOM 745 O O . PHE A 1 94 ? -5.594 -4.893 4.596 1.00 66.19 94 PHE A O 1
ATOM 752 N N . PHE A 1 95 ? -5.808 -6.023 2.685 1.00 61.56 95 PHE A N 1
ATOM 753 C CA . PHE A 1 95 ? -7.083 -6.655 3.034 1.00 61.56 95 PHE A CA 1
ATOM 754 C C . PHE A 1 95 ? -6.915 -7.997 3.764 1.00 61.56 95 PHE A C 1
ATOM 756 O O . PHE A 1 95 ? -7.882 -8.517 4.311 1.00 61.56 95 PHE A O 1
ATOM 763 N N . THR A 1 96 ? -5.699 -8.554 3.780 1.00 56.09 96 THR A N 1
ATOM 764 C CA . THR A 1 96 ? -5.343 -9.765 4.548 1.00 56.09 96 THR A CA 1
ATOM 765 C C . THR A 1 96 ? -4.738 -9.473 5.921 1.00 56.09 96 THR A C 1
ATOM 767 O O . THR A 1 96 ? -4.715 -10.347 6.785 1.00 56.09 96 THR A O 1
ATOM 770 N 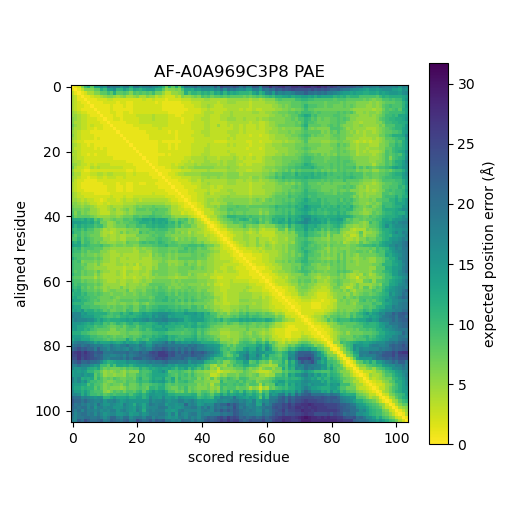N . LEU A 1 97 ? -4.255 -8.245 6.140 1.00 55.16 97 LEU A N 1
ATOM 771 C CA . LEU A 1 97 ? -4.045 -7.700 7.484 1.00 55.16 97 LEU A CA 1
ATOM 772 C C . LEU A 1 97 ? -5.408 -7.641 8.209 1.00 55.16 97 LEU A C 1
ATOM 774 O O . LEU A 1 9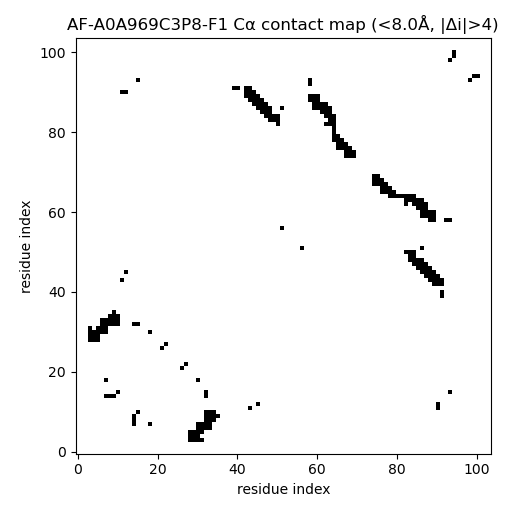7 ? -6.430 -7.694 7.529 1.00 55.16 97 LEU A O 1
ATOM 778 N N . PRO A 1 98 ? -5.483 -7.559 9.553 1.00 46.66 98 PRO A N 1
ATOM 779 C CA . PRO A 1 98 ? -6.734 -7.705 10.317 1.00 46.66 98 PRO A CA 1
ATOM 780 C C . PRO A 1 98 ? -7.751 -6.552 10.140 1.00 46.66 98 PRO A C 1
ATOM 782 O O . PRO A 1 98 ? -8.493 -6.216 11.059 1.00 46.66 98 PRO A O 1
ATOM 785 N N . PHE A 1 99 ? -7.837 -5.958 8.953 1.00 45.69 99 PHE A N 1
ATOM 786 C CA . PHE A 1 99 ? -8.901 -5.070 8.533 1.00 45.69 99 PHE A CA 1
ATOM 787 C C . PHE A 1 99 ? -10.170 -5.890 8.296 1.00 45.69 99 PHE A C 1
ATOM 789 O O . PHE A 1 99 ? -10.285 -6.655 7.338 1.00 45.69 99 PHE A O 1
ATOM 796 N N . LYS A 1 100 ? -11.171 -5.712 9.160 1.00 39.84 100 LYS A N 1
ATOM 797 C CA . LYS A 1 100 ? -12.533 -6.156 8.856 1.00 39.84 100 LYS A CA 1
ATOM 798 C C . LYS A 1 100 ? -13.101 -5.249 7.768 1.00 39.84 100 LYS A C 1
ATOM 800 O O . LYS A 1 100 ? -13.654 -4.192 8.061 1.00 39.84 100 LYS A O 1
ATOM 805 N N . LEU A 1 101 ? -12.964 -5.662 6.512 1.00 40.59 101 LEU A N 1
ATOM 806 C CA . LEU A 1 101 ? -13.737 -5.086 5.420 1.00 40.59 101 LEU A CA 1
ATOM 807 C C . LEU A 1 101 ? -15.216 -5.421 5.635 1.00 40.59 101 LEU A C 1
ATOM 809 O O . LEU A 1 101 ? -15.676 -6.521 5.340 1.00 40.59 101 LEU A O 1
ATOM 813 N N . GLU A 1 102 ? -15.970 -4.471 6.178 1.00 37.75 102 GLU A N 1
ATOM 814 C CA . GLU A 1 102 ? -17.426 -4.537 6.144 1.00 37.75 102 GLU A CA 1
ATOM 815 C C . GLU A 1 102 ? -17.896 -4.033 4.779 1.00 37.75 102 GLU A C 1
ATOM 817 O O . GLU A 1 102 ? -17.847 -2.830 4.508 1.00 37.75 102 GLU A O 1
ATOM 822 N N . ASN A 1 103 ? -18.366 -4.955 3.931 1.00 33.41 103 ASN A N 1
ATOM 823 C CA . ASN A 1 103 ? -19.048 -4.628 2.679 1.00 33.41 103 ASN A CA 1
ATOM 824 C C . ASN A 1 103 ? -20.119 -3.552 2.950 1.00 33.41 103 ASN A C 1
ATOM 826 O O . ASN A 1 103 ? -20.970 -3.699 3.840 1.00 33.41 103 ASN A O 1
ATOM 830 N N . CYS A 1 104 ? -20.024 -2.429 2.241 1.00 33.19 104 CYS A N 1
ATOM 831 C CA . CYS A 1 104 ? -21.037 -1.379 2.252 1.00 33.19 104 CYS A CA 1
ATOM 832 C C . CYS A 1 104 ? -21.971 -1.547 1.066 1.00 33.19 104 CYS A C 1
ATOM 834 O O . CYS A 1 104 ? -21.466 -1.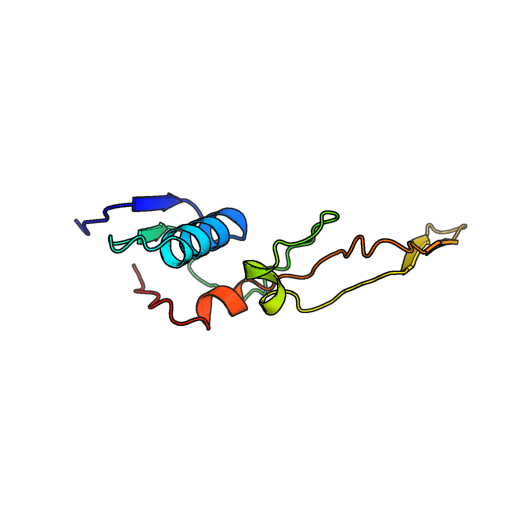865 -0.031 1.00 33.19 104 CYS A O 1
#

Sequence (104 aa):
MKKADILILGAGCSGTSLAHYLENFGYTGKIVLLDSRTNFDREQRWCSWLEIPKTMSGLVQKSWQNWTVCDENYSTTQTSEKIFIQTNICSAVFFTLPFKLENC

Solvent-accessible surface area (backbone atoms only — not comparable to full-atom values): 6612 Å² total; per-residue (Å²): 132,88,88,59,77,40,80,38,82,33,71,47,72,68,38,48,50,48,52,52,48,43,48,75,73,66,54,80,69,51,75,41,71,46,54,93,67,92,72,74,85,69,79,44,72,43,71,38,68,54,80,72,55,77,92,50,52,88,50,52,76,46,74,43,50,63,52,72,55,69,63,100,86,48,75,49,75,49,76,46,94,62,67,49,20,52,29,34,33,48,55,59,57,65,61,71,41,96,55,81,80,73,88,127

Nearest PDB structures (foldseek):
  7dro-assembly2_C  TM=5.665E-01  e=3.219E+00  Plesiocystis pacifica SIR-1
  3ic3-assembly3_B  TM=4.192E-01  e=5.876E+00  Rhodopseudomonas palustris
  3ic3-assembly3_C  TM=4.189E-01  e=6.283E+00  Rhodopseudomonas palustris
  3ic3-assembly3_D  TM=4.112E-01  e=6.717E+00  Rhodopseudomonas palustris
  3ic3-assembly3_A  TM=3.750E-01  e=7.182E+00  Rhodopseudomonas palustris